Protein AF-H9NHD0-F1 (afdb_monomer_lite)

Sequence (60 aa):
MKVGEFLAYLKGLDIKLWLEGEKLRFQAPKGVMTPEIKEEIAAKKPEILDFLKAAKIPTN

Organism: NCBI:txid549294

InterPro domains:
  IPR041464 TubC, N-terminal docking domain [PF18563] (4-53)
  IPR044894 TubC, N-terminal docking domain superfamily [G3DSA:1.10.10.1830] (3-55)

Structure (mmCIF, N/CA/C/O backbone):
data_AF-H9NHD0-F1
#
_entry.id   AF-H9NHD0-F1
#
loop_
_atom_site.group_PDB
_atom_site.id
_atom_site.type_symbol
_atom_site.label_atom_id
_atom_site.label_alt_id
_atom_site.label_comp_id
_atom_site.label_asym_id
_atom_site.label_entity_id
_atom_site.label_seq_id
_atom_site.pdbx_PDB_ins_code
_atom_site.Cartn_x
_atom_site.Cartn_y
_atom_site.Cartn_z
_atom_site.occupancy
_atom_site.B_iso_or_equiv
_atom_site.auth_seq_id
_atom_site.auth_comp_id
_atom_site.auth_asym_id
_atom_site.auth_atom_id
_atom_site.pdbx_PDB_model_num
ATOM 1 N N . MET A 1 1 ? 5.832 -15.471 2.389 1.00 49.28 1 MET A N 1
ATOM 2 C CA . MET A 1 1 ? 4.843 -15.096 1.352 1.00 49.28 1 MET A CA 1
ATOM 3 C C . MET A 1 1 ? 5.495 -14.121 0.397 1.00 49.28 1 MET A C 1
ATOM 5 O O . MET A 1 1 ? 6.095 -13.162 0.871 1.00 49.28 1 MET A O 1
ATOM 9 N N . LYS A 1 2 ? 5.439 -14.381 -0.913 1.00 66.62 2 LYS A N 1
ATOM 10 C CA . LYS A 1 2 ? 6.068 -13.510 -1.920 1.00 66.62 2 LYS A CA 1
ATOM 11 C C . LYS A 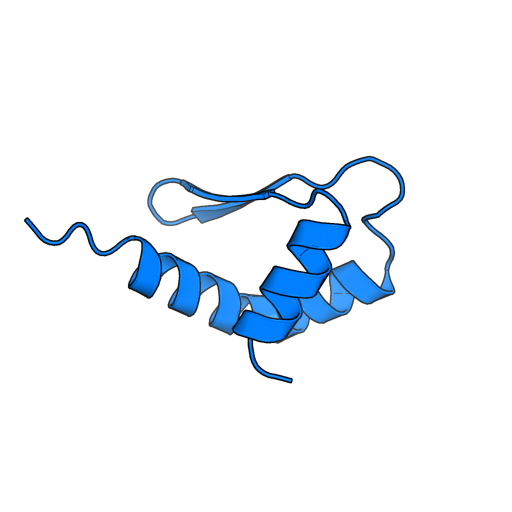1 2 ? 5.356 -12.158 -1.975 1.00 66.62 2 LYS A C 1
ATOM 13 O O . LYS A 1 2 ? 4.145 -12.089 -1.764 1.00 66.62 2 LYS A O 1
ATOM 18 N N . VAL A 1 3 ? 6.080 -11.102 -2.348 1.00 69.94 3 VAL A N 1
ATOM 19 C CA . VAL A 1 3 ? 5.503 -9.764 -2.569 1.00 69.94 3 VAL A CA 1
ATOM 20 C C . VAL A 1 3 ? 4.316 -9.788 -3.547 1.00 69.94 3 VAL A C 1
ATOM 22 O O . VAL A 1 3 ? 3.374 -9.026 -3.375 1.00 69.94 3 VAL A O 1
ATOM 25 N N . GLY A 1 4 ? 4.297 -10.719 -4.511 1.00 69.62 4 GLY A N 1
ATOM 26 C CA . GLY A 1 4 ? 3.184 -10.904 -5.450 1.00 69.62 4 GLY A CA 1
ATOM 27 C C . GLY A 1 4 ? 1.870 -11.362 -4.801 1.00 69.62 4 GLY A C 1
ATOM 28 O O . GLY A 1 4 ? 0.811 -10.859 -5.164 1.00 69.62 4 GLY A O 1
ATOM 29 N N . GLU A 1 5 ? 1.920 -12.257 -3.809 1.00 76.62 5 GLU A N 1
ATOM 30 C CA . GLU A 1 5 ? 0.721 -12.658 -3.052 1.00 76.62 5 GLU A CA 1
ATOM 31 C C . GLU A 1 5 ? 0.250 -11.530 -2.139 1.00 76.62 5 GLU A C 1
ATOM 33 O O . GLU A 1 5 ? -0.944 -11.264 -2.027 1.00 76.62 5 GLU A O 1
ATOM 38 N N . PHE A 1 6 ? 1.202 -10.815 -1.538 1.00 75.50 6 PHE A N 1
ATOM 39 C CA . PHE A 1 6 ? 0.898 -9.652 -0.717 1.00 75.50 6 PHE A CA 1
ATOM 40 C C . PHE A 1 6 ? 0.238 -8.543 -1.544 1.00 75.50 6 PHE A C 1
ATOM 42 O O . PHE A 1 6 ? -0.756 -7.967 -1.125 1.00 75.50 6 PHE A O 1
ATOM 49 N N . LEU A 1 7 ? 0.720 -8.297 -2.763 1.00 74.00 7 LEU A N 1
ATOM 50 C CA . LEU A 1 7 ? 0.098 -7.372 -3.708 1.00 74.00 7 LEU A CA 1
ATOM 51 C C . LEU A 1 7 ? -1.304 -7.821 -4.120 1.00 74.00 7 LEU A C 1
ATOM 53 O O . LEU A 1 7 ? -2.188 -6.978 -4.222 1.00 74.00 7 LEU A O 1
ATOM 57 N N . ALA A 1 8 ? -1.534 -9.120 -4.331 1.00 78.12 8 ALA A N 1
ATOM 58 C CA . ALA A 1 8 ? -2.869 -9.641 -4.619 1.00 78.12 8 ALA A CA 1
ATOM 59 C C . ALA A 1 8 ? -3.834 -9.412 -3.443 1.00 78.12 8 ALA A C 1
ATOM 61 O O . ALA A 1 8 ? -4.964 -8.970 -3.654 1.00 78.12 8 ALA A O 1
ATOM 62 N N . TYR A 1 9 ? -3.363 -9.628 -2.213 1.00 79.12 9 TYR A N 1
ATOM 63 C CA . TYR A 1 9 ? -4.120 -9.356 -0.992 1.00 79.12 9 TYR A CA 1
ATOM 64 C C . TYR A 1 9 ? -4.437 -7.861 -0.830 1.00 79.12 9 TYR A C 1
ATOM 66 O O . TYR A 1 9 ? -5.593 -7.478 -0.665 1.00 79.12 9 TYR A O 1
ATOM 74 N N . LEU A 1 10 ? -3.427 -7.000 -0.989 1.00 76.94 10 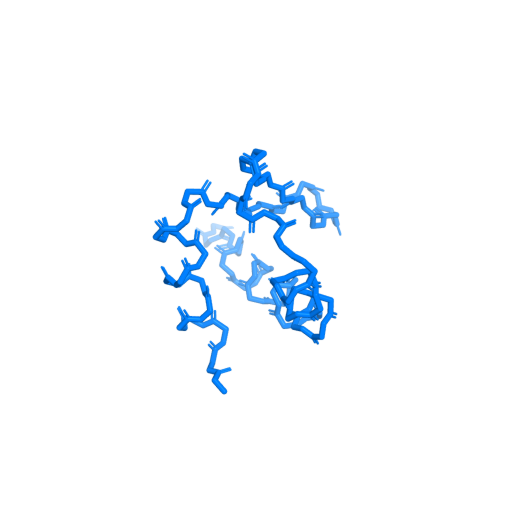LEU A N 1
ATOM 75 C CA . LEU A 1 10 ? -3.570 -5.542 -0.978 1.00 76.94 10 LEU A CA 1
ATOM 76 C C . LEU A 1 10 ? -4.547 -5.055 -2.060 1.00 76.94 10 LEU A C 1
ATOM 78 O O . LEU A 1 10 ? -5.382 -4.193 -1.797 1.00 76.94 10 LEU A O 1
ATOM 82 N N . LYS A 1 11 ? -4.491 -5.634 -3.264 1.00 73.81 11 LYS A N 1
ATOM 83 C CA . LYS A 1 11 ? -5.404 -5.308 -4.366 1.00 73.81 11 LYS A CA 1
ATOM 84 C C . LYS A 1 11 ? -6.849 -5.703 -4.048 1.00 73.81 11 LYS A C 1
ATOM 86 O O . LYS A 1 11 ? -7.759 -4.968 -4.414 1.00 73.81 11 LYS A O 1
ATOM 91 N N . GLY A 1 12 ? -7.064 -6.817 -3.343 1.00 78.75 12 GLY A N 1
ATOM 92 C CA . GLY A 1 12 ? -8.386 -7.217 -2.841 1.00 78.75 12 GLY A CA 1
ATOM 93 C C . GLY A 1 12 ? -8.962 -6.254 -1.796 1.00 78.75 12 GLY A C 1
ATOM 94 O O . GLY A 1 12 ? -10.175 -6.147 -1.656 1.00 78.75 12 GLY A O 1
ATOM 95 N N . LEU A 1 13 ? -8.094 -5.509 -1.113 1.00 76.62 13 LEU A N 1
ATOM 96 C CA . LEU A 1 13 ? -8.439 -4.486 -0.124 1.00 76.62 13 LEU A CA 1
ATOM 97 C C . LEU A 1 13 ? -8.544 -3.070 -0.723 1.00 76.62 13 LEU A C 1
ATOM 99 O O . LEU A 1 13 ? -8.632 -2.093 0.019 1.00 76.62 13 LEU A O 1
ATOM 103 N N . ASP A 1 14 ? -8.508 -2.948 -2.052 1.00 76.25 14 ASP A N 1
ATOM 104 C CA . ASP A 1 14 ? -8.461 -1.672 -2.783 1.00 76.25 14 ASP A CA 1
ATOM 105 C C . 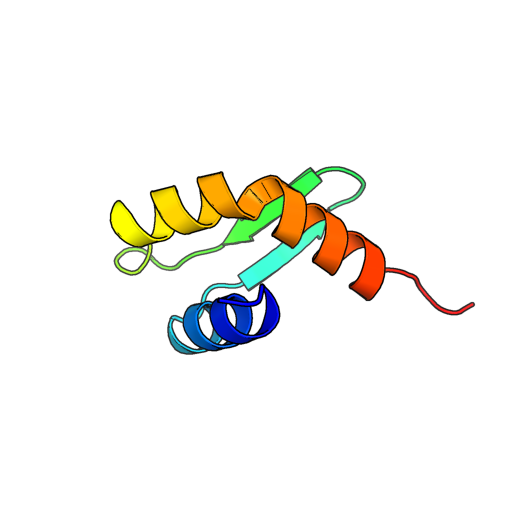ASP A 1 14 ? -7.263 -0.782 -2.386 1.00 76.25 14 ASP A C 1
ATOM 107 O O . ASP A 1 14 ? -7.313 0.449 -2.420 1.00 76.25 14 ASP A O 1
ATOM 111 N N . ILE A 1 15 ? -6.146 -1.401 -1.993 1.00 79.12 15 ILE A N 1
ATOM 112 C CA . ILE A 1 15 ? -4.918 -0.686 -1.651 1.00 79.12 15 ILE A CA 1
ATOM 113 C C . ILE A 1 15 ? -4.108 -0.462 -2.927 1.00 79.12 15 ILE A C 1
ATOM 115 O O . ILE A 1 15 ? -3.729 -1.395 -3.638 1.00 79.12 15 ILE A O 1
ATOM 119 N N . LYS A 1 16 ? -3.806 0.804 -3.205 1.00 75.06 16 LYS A N 1
ATOM 120 C CA . LYS A 1 16 ? -3.032 1.239 -4.368 1.00 75.06 16 LYS A CA 1
ATOM 121 C C . LYS A 1 16 ? -1.617 1.585 -3.935 1.00 75.06 16 LYS A C 1
ATOM 123 O O . LYS A 1 16 ? -1.427 2.384 -3.023 1.00 75.06 16 LYS A O 1
ATOM 128 N N . LEU A 1 17 ? -0.620 1.016 -4.605 1.00 76.56 17 LEU A N 1
ATOM 129 C CA . LEU A 1 17 ? 0.787 1.354 -4.406 1.00 76.56 17 LEU A CA 1
ATOM 130 C C . LEU A 1 17 ? 1.376 1.851 -5.717 1.00 76.56 17 LEU A C 1
ATOM 132 O O . LEU A 1 17 ? 1.155 1.253 -6.768 1.00 76.56 17 LEU A O 1
ATOM 136 N N . TRP A 1 18 ? 2.134 2.939 -5.650 1.00 78.44 18 TRP A N 1
ATOM 137 C CA . TRP A 1 18 ? 2.865 3.474 -6.789 1.00 78.44 18 TRP A CA 1
ATOM 138 C C . TRP A 1 18 ? 4.190 4.070 -6.335 1.00 78.44 18 TRP A C 1
ATOM 140 O O . TRP A 1 18 ? 4.336 4.581 -5.227 1.00 78.44 18 TRP A O 1
ATOM 150 N N . LEU A 1 19 ? 5.184 4.014 -7.212 1.00 79.44 19 LEU A N 1
ATOM 151 C CA . LEU A 1 19 ? 6.395 4.801 -7.044 1.00 79.44 19 LEU A CA 1
ATOM 152 C C . LEU A 1 19 ? 6.129 6.214 -7.555 1.00 79.44 19 LEU A C 1
ATOM 154 O O . LEU A 1 19 ? 5.575 6.402 -8.637 1.00 79.44 19 LEU A O 1
ATOM 158 N N . GLU A 1 20 ? 6.563 7.212 -6.808 1.00 78.88 20 GLU A N 1
ATOM 159 C CA . GLU A 1 20 ? 6.528 8.619 -7.186 1.00 78.88 20 GLU A CA 1
ATOM 160 C C . GLU A 1 20 ? 7.968 9.134 -7.120 1.00 78.88 20 GLU A C 1
ATOM 162 O O . GLU A 1 20 ? 8.511 9.387 -6.043 1.00 78.88 20 GLU A O 1
ATOM 167 N N . GLY A 1 21 ? 8.633 9.167 -8.280 1.00 73.62 21 GLY A N 1
ATOM 168 C CA . GLY A 1 21 ? 10.087 9.328 -8.358 1.00 73.62 21 GLY A CA 1
ATOM 169 C C . GLY A 1 21 ? 10.809 8.214 -7.594 1.00 73.62 21 GLY A C 1
ATOM 170 O O . GLY A 1 21 ? 10.672 7.038 -7.929 1.00 73.62 21 GLY A O 1
ATOM 171 N N . GLU A 1 22 ? 11.531 8.594 -6.541 1.00 73.62 22 GLU A N 1
ATOM 172 C CA . GLU A 1 22 ? 12.270 7.692 -5.644 1.00 73.62 22 GLU A CA 1
ATOM 173 C C . GLU A 1 22 ? 11.496 7.307 -4.374 1.00 73.62 22 GLU A C 1
ATOM 175 O O . GLU A 1 22 ? 11.989 6.538 -3.547 1.00 73.62 22 GLU A O 1
ATOM 180 N N . LYS A 1 23 ? 10.282 7.838 -4.185 1.00 69.44 23 LYS A N 1
ATOM 181 C CA . LYS A 1 23 ? 9.484 7.600 -2.980 1.00 69.44 23 LYS A CA 1
ATOM 182 C C . LYS A 1 23 ? 8.370 6.604 -3.263 1.00 69.44 23 LYS A C 1
ATOM 184 O O . LYS A 1 23 ? 7.589 6.764 -4.197 1.00 69.44 23 LYS A O 1
ATOM 189 N N . LEU A 1 24 ? 8.265 5.587 -2.412 1.00 77.19 24 LEU A N 1
ATOM 190 C CA . LEU A 1 24 ? 7.124 4.679 -2.416 1.00 77.19 24 LEU A CA 1
ATOM 191 C C . LEU A 1 24 ? 5.907 5.386 -1.819 1.00 77.19 24 LEU A C 1
ATOM 193 O O . LEU A 1 24 ? 5.917 5.769 -0.645 1.00 77.19 24 LEU A O 1
ATOM 197 N N . ARG A 1 25 ? 4.859 5.535 -2.625 1.00 78.88 25 ARG A N 1
ATOM 198 C CA . ARG A 1 25 ? 3.545 6.002 -2.200 1.00 78.88 25 ARG A CA 1
ATOM 199 C C . ARG A 1 25 ? 2.585 4.828 -2.122 1.00 78.88 25 ARG A C 1
ATOM 201 O O . ARG A 1 25 ? 2.626 3.888 -2.912 1.00 78.88 25 ARG A O 1
ATOM 208 N N . PHE A 1 26 ? 1.706 4.911 -1.141 1.00 74.56 26 PHE A N 1
ATOM 209 C CA . PHE A 1 26 ? 0.624 3.969 -0.952 1.00 74.56 26 PHE A CA 1
ATOM 210 C C . PHE A 1 26 ? -0.627 4.748 -0.558 1.00 74.56 26 PHE A C 1
ATOM 212 O O . PHE A 1 26 ? -0.558 5.744 0.165 1.00 74.56 26 PHE A O 1
ATOM 219 N N . GLN A 1 27 ? -1.768 4.291 -1.049 1.00 77.25 27 GLN A N 1
ATOM 220 C CA . GLN A 1 27 ? -3.087 4.796 -0.725 1.00 77.25 27 GLN A CA 1
ATOM 221 C C . GLN A 1 27 ? -3.937 3.609 -0.324 1.00 77.25 27 GLN A C 1
ATOM 223 O O . GLN A 1 27 ? -4.138 2.677 -1.097 1.00 77.25 27 GLN A O 1
ATOM 228 N N . ALA A 1 28 ? -4.409 3.659 0.910 1.00 77.94 28 ALA A N 1
ATOM 229 C CA . ALA A 1 28 ? -5.278 2.657 1.482 1.00 77.94 28 ALA A CA 1
ATOM 230 C C . ALA A 1 28 ? -6.574 3.352 1.927 1.00 77.94 28 ALA A C 1
ATOM 232 O O . ALA A 1 28 ? -6.495 4.421 2.549 1.00 77.94 28 ALA A O 1
ATOM 233 N N . PRO A 1 29 ? -7.757 2.794 1.621 1.00 77.00 29 PRO A N 1
ATOM 234 C CA . PRO A 1 29 ? -9.004 3.276 2.193 1.00 77.00 29 PRO A CA 1
ATOM 235 C C . PRO A 1 29 ? -8.988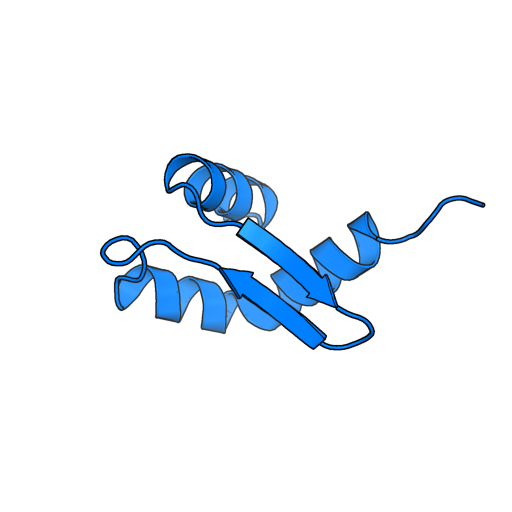 3.234 3.731 1.00 77.00 29 PRO A C 1
ATOM 237 O O . PRO A 1 29 ? -8.305 2.423 4.367 1.00 77.00 29 PRO A O 1
ATOM 240 N N . LYS A 1 30 ? -9.764 4.123 4.359 1.00 59.50 30 LYS A N 1
ATOM 241 C CA . LYS A 1 30 ? -9.945 4.133 5.818 1.00 59.50 30 LYS A CA 1
ATOM 242 C C . LYS A 1 30 ? -10.637 2.826 6.230 1.00 59.50 30 LYS A C 1
ATOM 244 O O . LYS A 1 30 ? -11.781 2.607 5.857 1.00 59.50 30 LYS A O 1
ATOM 249 N N . GLY A 1 31 ? -9.938 1.972 6.977 1.00 69.31 31 GLY A N 1
ATOM 250 C CA . GLY A 1 31 ? -10.455 0.685 7.467 1.00 69.31 31 GLY A CA 1
ATOM 251 C C . GLY A 1 31 ? -9.619 -0.528 7.056 1.00 69.31 31 GLY A C 1
ATOM 252 O O . GLY A 1 31 ? -9.491 -1.454 7.845 1.00 69.31 31 GLY A O 1
ATOM 253 N N . VAL A 1 32 ? -8.967 -0.491 5.890 1.00 72.50 32 VAL A N 1
ATOM 254 C CA . VAL A 1 32 ? -8.049 -1.567 5.454 1.00 72.50 32 VAL A CA 1
ATOM 255 C C . VAL A 1 32 ? -6.613 -1.343 5.920 1.00 72.50 32 VAL A C 1
ATOM 257 O O . VAL A 1 32 ? -5.790 -2.248 5.888 1.00 72.50 32 VAL A O 1
ATOM 260 N N . MET A 1 33 ? -6.299 -0.141 6.405 1.00 71.38 33 MET A N 1
ATOM 261 C CA . MET A 1 33 ? -5.032 0.148 7.074 1.00 71.38 33 MET A CA 1
ATOM 262 C C . MET A 1 33 ? -5.092 -0.307 8.537 1.00 71.38 33 MET A C 1
ATOM 264 O O . MET A 1 33 ? -5.035 0.504 9.463 1.00 71.38 33 MET A O 1
ATOM 268 N N . THR A 1 34 ? -5.254 -1.614 8.732 1.00 79.00 34 THR A N 1
ATOM 269 C CA . THR A 1 34 ? -5.113 -2.273 10.032 1.00 79.00 34 THR A CA 1
ATOM 270 C C . THR A 1 34 ? -3.640 -2.279 10.459 1.00 79.00 34 THR A C 1
ATOM 272 O O . THR A 1 34 ? -2.748 -2.230 9.605 1.00 79.00 34 THR A O 1
ATOM 275 N N . PRO A 1 35 ? -3.347 -2.303 11.773 1.00 78.25 35 PRO A N 1
ATOM 276 C CA . PRO A 1 35 ? -1.973 -2.386 12.276 1.00 78.25 35 PRO A CA 1
ATOM 277 C C . PRO A 1 35 ? -1.210 -3.589 11.701 1.00 78.25 35 PRO A C 1
ATOM 279 O O . PRO A 1 35 ? -0.052 -3.440 11.333 1.00 78.25 35 PRO A O 1
ATOM 282 N N . GLU A 1 36 ? -1.896 -4.712 11.496 1.00 79.75 36 GLU A N 1
ATOM 283 C CA . GLU A 1 36 ? -1.350 -5.941 10.910 1.00 79.75 36 GLU A CA 1
ATOM 284 C C . GLU A 1 36 ? -0.839 -5.730 9.472 1.00 79.75 36 GLU A C 1
ATOM 286 O O . GLU A 1 36 ? 0.308 -6.037 9.149 1.00 79.75 36 GLU A O 1
ATOM 291 N N . ILE A 1 37 ? -1.641 -5.073 8.625 1.00 78.38 37 ILE A N 1
ATOM 292 C CA . ILE A 1 37 ? -1.243 -4.714 7.255 1.00 78.38 37 ILE A CA 1
ATOM 293 C C . ILE A 1 37 ? -0.141 -3.657 7.268 1.00 78.38 37 ILE A C 1
ATOM 295 O O . ILE A 1 37 ? 0.757 -3.682 6.431 1.00 78.38 37 ILE A O 1
ATOM 299 N N . LYS A 1 38 ? -0.177 -2.723 8.222 1.00 75.44 38 LYS A N 1
ATOM 300 C CA . LYS A 1 38 ? 0.889 -1.731 8.409 1.00 75.44 38 LYS A CA 1
ATOM 301 C C . LYS A 1 38 ? 2.228 -2.393 8.725 1.00 75.44 38 LYS A C 1
ATOM 303 O O . LYS A 1 38 ? 3.235 -1.973 8.160 1.00 75.44 38 LYS A O 1
ATOM 308 N N . GLU A 1 39 ? 2.240 -3.387 9.607 1.00 81.06 39 GLU A N 1
ATOM 309 C CA . GLU A 1 39 ? 3.439 -4.149 9.959 1.00 81.06 39 GLU A CA 1
ATOM 310 C C . GLU A 1 39 ? 3.934 -4.984 8.788 1.00 81.06 39 GLU A C 1
ATOM 312 O O . GLU A 1 39 ? 5.122 -4.929 8.478 1.00 81.06 39 GLU A O 1
ATOM 317 N N . GLU A 1 40 ? 3.049 -5.666 8.058 1.00 80.81 40 GLU A N 1
ATOM 318 C CA . GLU A 1 40 ? 3.465 -6.384 6.854 1.00 80.81 40 GLU A CA 1
ATOM 319 C C . GLU A 1 40 ? 4.000 -5.445 5.768 1.00 80.81 40 GLU A C 1
ATOM 321 O O . GLU A 1 40 ? 5.026 -5.745 5.159 1.00 80.81 40 GLU A O 1
ATOM 326 N N . ILE A 1 41 ? 3.363 -4.288 5.543 1.00 77.56 41 ILE A N 1
ATOM 327 C CA . ILE A 1 41 ? 3.867 -3.263 4.619 1.00 77.56 41 ILE A CA 1
ATOM 328 C C . ILE A 1 41 ? 5.214 -2.733 5.102 1.00 77.56 41 ILE A C 1
ATOM 330 O O . ILE A 1 41 ? 6.059 -2.451 4.265 1.00 77.56 41 ILE A O 1
ATOM 334 N N . ALA A 1 42 ? 5.436 -2.570 6.408 1.00 77.06 42 ALA A N 1
ATOM 335 C CA . ALA A 1 42 ? 6.702 -2.089 6.957 1.00 77.06 42 ALA A CA 1
ATOM 336 C C . ALA A 1 42 ? 7.819 -3.138 6.840 1.00 77.06 42 ALA A C 1
ATOM 338 O O . ALA A 1 42 ? 8.929 -2.798 6.432 1.00 77.06 42 ALA A O 1
ATOM 339 N N . ALA A 1 43 ? 7.513 -4.403 7.127 1.00 82.69 43 ALA A N 1
ATOM 340 C CA . ALA A 1 43 ? 8.434 -5.528 7.007 1.00 82.69 43 ALA A CA 1
ATOM 341 C C . ALA A 1 43 ? 8.802 -5.803 5.542 1.00 82.69 43 ALA A C 1
ATOM 343 O O . ALA A 1 43 ? 9.971 -5.983 5.212 1.00 82.69 43 ALA A O 1
ATOM 344 N N . LYS A 1 44 ? 7.814 -5.751 4.642 1.00 77.38 44 LYS A N 1
ATOM 345 C CA . LYS A 1 44 ? 7.994 -5.927 3.194 1.00 77.38 44 LYS A CA 1
ATOM 346 C C . LYS A 1 44 ? 8.261 -4.613 2.467 1.00 77.38 44 LYS A C 1
ATOM 348 O O . LYS A 1 44 ? 8.375 -4.613 1.250 1.00 77.38 44 LYS A O 1
ATOM 353 N N . LYS A 1 45 ? 8.388 -3.483 3.166 1.00 72.31 45 LYS A N 1
ATOM 354 C CA . LYS A 1 45 ? 8.632 -2.156 2.576 1.00 72.31 45 LYS A CA 1
ATOM 355 C C . LYS A 1 45 ? 9.815 -2.144 1.604 1.00 72.31 45 LYS A C 1
ATOM 357 O O . LYS A 1 45 ? 9.637 -1.601 0.512 1.00 72.31 45 LYS A O 1
ATOM 362 N N . PRO A 1 46 ? 10.992 -2.714 1.948 1.00 76.69 46 PRO A N 1
ATOM 363 C CA . PRO A 1 46 ? 12.101 -2.796 1.003 1.00 76.69 46 PRO A CA 1
ATOM 364 C C . PRO A 1 46 ? 11.771 -3.689 -0.199 1.00 76.69 46 PRO A C 1
ATOM 366 O O . PRO A 1 46 ? 12.039 -3.276 -1.318 1.00 76.69 46 PRO A O 1
ATOM 369 N N . GLU A 1 47 ? 11.112 -4.837 -0.009 1.00 80.75 47 GLU A N 1
ATOM 370 C CA . GLU A 1 47 ? 10.689 -5.709 -1.119 1.00 80.75 47 GLU A CA 1
ATOM 371 C C . GLU A 1 47 ? 9.651 -5.051 -2.035 1.00 80.75 47 GLU A C 1
ATOM 373 O O . GLU A 1 47 ? 9.727 -5.186 -3.248 1.00 80.75 47 GLU A O 1
ATOM 378 N N . ILE A 1 48 ? 8.681 -4.324 -1.481 1.00 78.31 48 ILE A N 1
ATOM 379 C CA . ILE A 1 48 ? 7.661 -3.592 -2.240 1.00 78.31 48 ILE A CA 1
ATOM 380 C C . ILE A 1 48 ? 8.319 -2.471 -3.039 1.00 78.31 48 ILE A C 1
ATOM 382 O O . ILE A 1 48 ? 7.962 -2.255 -4.192 1.00 78.31 48 ILE A O 1
ATO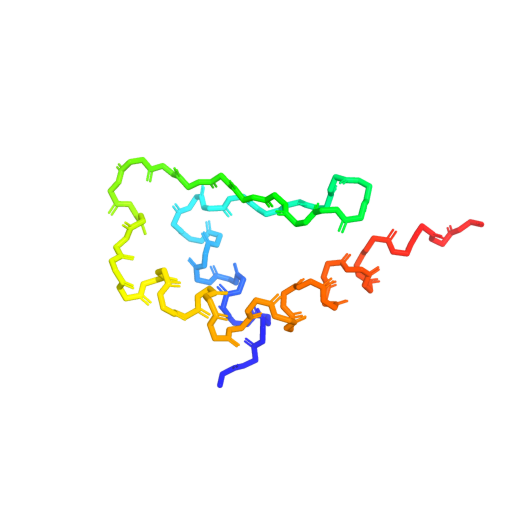M 386 N N . LEU A 1 49 ? 9.278 -1.758 -2.441 1.00 76.88 49 LEU A N 1
ATOM 387 C CA . LEU A 1 49 ? 10.052 -0.729 -3.129 1.00 76.88 49 LEU A CA 1
ATOM 388 C C . LEU A 1 49 ? 10.852 -1.332 -4.290 1.00 76.88 49 LEU A C 1
ATOM 390 O O . LEU A 1 49 ? 10.841 -0.765 -5.379 1.00 76.88 49 LEU A O 1
ATOM 394 N N . ASP A 1 50 ? 11.508 -2.470 -4.062 1.00 79.00 50 ASP A N 1
ATOM 395 C CA . ASP A 1 50 ? 12.305 -3.174 -5.066 1.00 79.00 50 ASP A CA 1
ATOM 396 C C . ASP A 1 50 ? 11.420 -3.734 -6.187 1.00 79.00 50 ASP A C 1
ATOM 398 O O . ASP A 1 50 ? 11.685 -3.513 -7.365 1.00 79.00 50 ASP A O 1
ATOM 402 N N . PHE A 1 51 ? 10.282 -4.335 -5.832 1.00 77.19 51 PHE A N 1
ATOM 403 C CA . PHE A 1 51 ? 9.300 -4.854 -6.779 1.00 77.19 51 PHE A CA 1
ATOM 404 C C . PHE A 1 51 ? 8.642 -3.745 -7.589 1.00 77.19 51 PHE A C 1
ATOM 406 O O . PHE A 1 51 ? 8.486 -3.885 -8.797 1.00 77.19 51 PHE A O 1
ATOM 413 N N . LEU A 1 52 ? 8.275 -2.622 -6.964 1.00 75.19 52 LEU A N 1
ATOM 414 C CA . LEU A 1 52 ? 7.774 -1.477 -7.712 1.00 75.19 52 LEU A CA 1
ATOM 415 C C . LEU A 1 52 ? 8.863 -0.855 -8.575 1.00 75.19 52 LEU A C 1
ATOM 417 O O . LEU A 1 52 ? 8.527 -0.423 -9.668 1.00 75.19 52 LEU A O 1
ATOM 421 N N . LYS A 1 53 ? 10.128 -0.804 -8.137 1.00 75.12 53 LYS A N 1
ATOM 422 C CA . LYS A 1 53 ? 11.243 -0.336 -8.978 1.00 75.12 53 LYS A CA 1
ATOM 423 C C . LYS A 1 53 ? 11.422 -1.248 -10.186 1.00 75.12 53 LYS A C 1
ATOM 425 O O . LYS A 1 53 ? 11.520 -0.740 -11.296 1.00 75.12 53 LYS A O 1
ATOM 430 N N . ALA A 1 54 ? 11.386 -2.562 -9.975 1.00 72.31 54 ALA A N 1
ATOM 431 C CA . ALA A 1 54 ? 11.456 -3.573 -11.021 1.00 72.31 54 ALA A CA 1
ATOM 432 C C . ALA A 1 54 ? 10.240 -3.523 -11.965 1.00 72.31 54 ALA A C 1
ATOM 434 O O . ALA A 1 54 ? 10.389 -3.654 -13.174 1.00 72.31 54 ALA A O 1
ATOM 435 N N . ALA A 1 55 ? 9.040 -3.268 -11.440 1.00 67.81 55 ALA A N 1
ATOM 436 C CA . ALA A 1 55 ? 7.817 -3.122 -12.229 1.00 67.81 55 ALA A CA 1
ATOM 437 C C . ALA A 1 55 ? 7.727 -1.767 -12.952 1.00 67.81 55 ALA A C 1
ATOM 439 O O . ALA A 1 55 ? 7.041 -1.658 -13.964 1.00 67.81 55 ALA A O 1
ATOM 440 N N . LYS A 1 56 ? 8.401 -0.729 -12.436 1.00 59.59 56 LYS A N 1
ATOM 441 C CA . LYS A 1 56 ? 8.485 0.598 -13.054 1.00 59.59 56 LYS A CA 1
ATOM 442 C C . LYS A 1 56 ? 9.582 0.732 -14.088 1.00 59.59 56 LYS A C 1
ATOM 444 O O . LYS A 1 56 ? 9.644 1.825 -14.638 1.00 59.59 56 LYS A O 1
ATOM 449 N N . ILE A 1 57 ? 10.419 -0.282 -14.339 1.00 45.31 57 ILE A N 1
ATOM 450 C CA . ILE A 1 57 ? 11.394 -0.225 -15.434 1.00 45.31 57 ILE A CA 1
ATOM 451 C C . ILE A 1 57 ? 10.579 0.030 -16.707 1.00 45.31 57 ILE A C 1
ATOM 453 O O . ILE A 1 57 ? 9.903 -0.887 -17.182 1.00 45.31 57 ILE A O 1
ATOM 457 N N . PRO A 1 58 ? 10.569 1.261 -17.251 1.00 41.09 58 PRO A N 1
ATOM 458 C CA . PRO A 1 58 ? 9.979 1.486 -18.546 1.00 41.09 58 PRO A CA 1
ATOM 459 C C . PRO A 1 58 ? 10.953 0.779 -19.473 1.00 41.09 58 PRO A C 1
ATOM 461 O O . PRO A 1 58 ? 12.123 1.145 -19.556 1.00 41.09 58 PRO A O 1
ATOM 464 N N . THR A 1 59 ? 10.516 -0.308 -20.090 1.00 36.56 59 THR A N 1
ATOM 465 C CA . THR A 1 59 ? 11.250 -0.858 -21.219 1.00 36.56 59 THR A CA 1
ATOM 466 C C . THR A 1 59 ? 11.092 0.159 -22.347 1.00 36.56 59 THR A C 1
ATOM 468 O O . THR A 1 59 ? 10.099 0.114 -23.068 1.00 36.56 59 THR A O 1
ATOM 471 N N . ASN A 1 60 ? 11.991 1.143 -22.420 1.00 37.62 60 ASN A N 1
ATOM 472 C CA . ASN A 1 60 ? 12.219 1.954 -23.613 1.00 37.62 60 ASN A CA 1
ATOM 473 C C . ASN A 1 60 ? 13.635 2.524 -23.628 1.00 37.62 60 ASN A C 1
ATOM 475 O O . ASN A 1 60 ? 14.015 3.160 -22.619 1.00 37.62 60 ASN A O 1
#

Radius of gyration: 11.55 Å; chains: 1; bounding 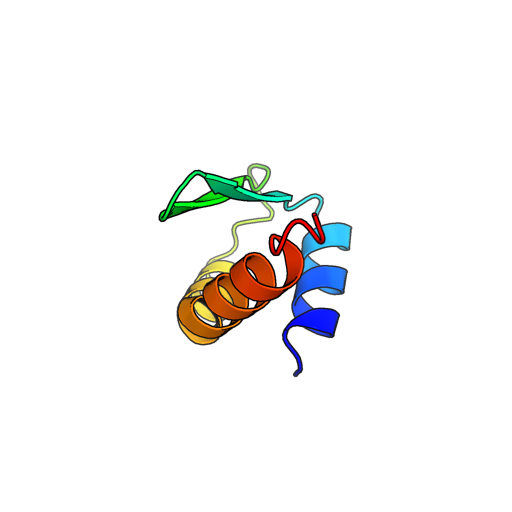box: 23×24×36 Å

pLDDT: mean 72.67, std 10.35, range [36.56, 82.69]

Secondary structure (DSSP, 8-state):
--HHHHHHHHHHTT-EEEEETTEEEEE--TTT--HHHHHHHHHSHHHHHHHHHHHT----

Foldseek 3Di:
DAVVVLVVVCVVQVKDWADDPQDIDIDGPPPSPDVVNVVVCVVCVVVVSVVNVVVPPPPD